Protein AF-A0A9E1WQJ3-F1 (afdb_monomer)

Solvent-accessible surface area (backbone atoms only — not comparable to full-atom values): 3527 Å² total; per-residue (Å²): 87,82,27,68,86,42,76,69,75,53,74,67,55,51,53,49,53,54,49,52,41,51,52,26,48,75,70,75,45,82,60,47,56,39,58,60,35,72,62,36,47,51,51,33,49,77,68,59,40,56,84,76,34,65,67,70,77,84,124

Sequence (59 aa):
MDLSRVTWIDSAGLAGLVRLLADARRLGGEFRLAGASETVRKALIFARLDALFPVEKTS

pLDDT: mean 88.11, std 12.35, range [42.97, 96.25]

Radius of gyration: 10.96 Å; Cα contacts (8 Å, |Δi|>4): 59; chains: 1; bounding box: 28×30×22 Å

Foldseek 3Di:
DECLVPPDDDPVRLVVLVVVQVVQVVVVHHDAYHNHDPRRVVVCVVVVVPVVHPHDDPD

Structure (mmCIF, N/CA/C/O backbone):
data_AF-A0A9E1WQJ3-F1
#
_entry.id   AF-A0A9E1WQJ3-F1
#
loop_
_atom_site.group_PDB
_atom_site.id
_atom_site.type_symbol
_atom_site.label_atom_id
_atom_site.label_alt_id
_atom_site.label_comp_id
_atom_site.label_asym_id
_atom_site.label_entity_id
_atom_site.label_seq_id
_atom_site.pdbx_PDB_ins_code
_atom_site.Cartn_x
_atom_site.Cartn_y
_atom_site.Cartn_z
_atom_site.occupancy
_atom_site.B_iso_or_equiv
_atom_site.auth_seq_id
_atom_site.auth_comp_id
_atom_site.auth_asym_id
_atom_site.auth_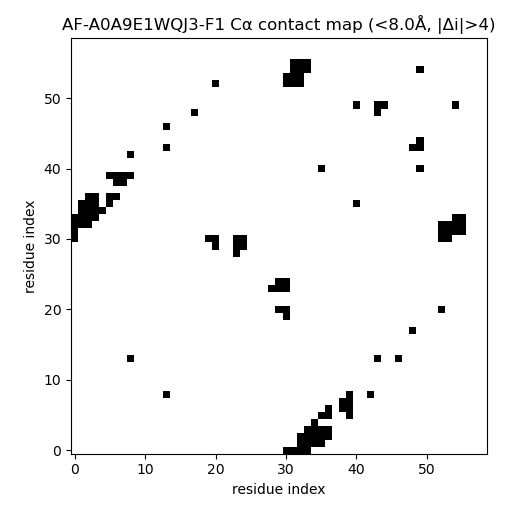atom_id
_atom_site.pdbx_PDB_model_num
ATOM 1 N N . MET A 1 1 ? -5.000 -6.110 5.059 1.00 90.44 1 MET A N 1
ATOM 2 C CA . MET A 1 1 ? -3.922 -5.520 5.878 1.00 90.44 1 MET A CA 1
ATOM 3 C C . MET A 1 1 ? -4.309 -4.099 6.238 1.00 90.44 1 MET A C 1
ATOM 5 O O . MET A 1 1 ? -4.658 -3.341 5.338 1.00 90.44 1 MET A O 1
ATOM 9 N N . ASP A 1 2 ? -4.281 -3.763 7.527 1.00 93.69 2 ASP A N 1
ATOM 10 C CA . ASP A 1 2 ? -4.488 -2.389 7.992 1.00 93.69 2 ASP A CA 1
ATOM 11 C C . ASP A 1 2 ? -3.166 -1.608 7.941 1.00 93.69 2 ASP A C 1
ATOM 13 O O . ASP A 1 2 ? -2.153 -2.045 8.487 1.00 93.69 2 ASP A O 1
ATOM 17 N N . LEU A 1 3 ? -3.189 -0.470 7.254 1.00 93.38 3 LEU A N 1
ATOM 18 C CA . LEU A 1 3 ? -2.075 0.453 7.063 1.00 93.38 3 LEU A CA 1
ATOM 19 C C . LEU A 1 3 ? -2.259 1.757 7.858 1.00 93.38 3 LEU A C 1
ATOM 21 O O . LEU A 1 3 ? -1.494 2.695 7.648 1.00 93.38 3 LEU A O 1
ATOM 25 N N . SER A 1 4 ? -3.222 1.820 8.786 1.00 94.25 4 SER A N 1
ATOM 26 C CA . SER A 1 4 ? -3.535 3.010 9.601 1.00 94.25 4 SER A CA 1
ATOM 27 C C . SER A 1 4 ? -2.336 3.597 10.353 1.00 94.25 4 SER A C 1
ATOM 29 O O . SER A 1 4 ? -2.274 4.803 10.579 1.00 94.25 4 SER A O 1
ATOM 31 N N . ARG A 1 5 ? -1.353 2.761 10.707 1.00 95.25 5 ARG A N 1
ATOM 32 C CA . ARG A 1 5 ? -0.115 3.168 11.396 1.00 95.25 5 ARG A CA 1
ATOM 33 C C . ARG A 1 5 ? 1.087 3.346 10.465 1.00 95.25 5 ARG A C 1
ATOM 35 O O . ARG A 1 5 ? 2.176 3.662 10.935 1.00 95.25 5 ARG A O 1
ATOM 42 N N . VAL A 1 6 ? 0.913 3.129 9.162 1.00 94.12 6 VAL A N 1
ATOM 43 C CA . VAL A 1 6 ? 1.982 3.229 8.164 1.00 94.12 6 VAL A CA 1
ATOM 44 C C . VAL A 1 6 ? 1.987 4.637 7.575 1.00 94.12 6 VAL A C 1
ATOM 46 O O . VAL A 1 6 ? 1.089 5.045 6.833 1.00 94.12 6 VAL A O 1
ATOM 49 N N . THR A 1 7 ? 3.025 5.397 7.908 1.00 93.12 7 THR A N 1
ATOM 50 C CA . THR A 1 7 ? 3.197 6.784 7.453 1.00 93.12 7 THR A CA 1
ATOM 51 C C . THR A 1 7 ? 4.019 6.894 6.170 1.00 93.12 7 THR A C 1
ATOM 53 O O . THR A 1 7 ? 3.906 7.890 5.457 1.00 93.12 7 THR A O 1
ATOM 56 N N . TRP A 1 8 ? 4.810 5.869 5.844 1.00 93.81 8 TRP A N 1
ATOM 57 C CA . TRP A 1 8 ? 5.676 5.833 4.669 1.00 93.81 8 TRP A CA 1
ATOM 58 C C . TRP A 1 8 ? 5.950 4.393 4.213 1.00 93.81 8 TRP A C 1
ATOM 60 O O . TRP A 1 8 ? 5.892 3.466 5.020 1.00 93.81 8 TRP A O 1
ATOM 70 N N . ILE A 1 9 ? 6.233 4.212 2.921 1.00 94.50 9 ILE A N 1
ATOM 71 C CA . ILE A 1 9 ? 6.573 2.922 2.313 1.00 94.50 9 ILE A CA 1
ATOM 72 C C . ILE A 1 9 ? 7.625 3.120 1.216 1.00 94.50 9 ILE A C 1
ATOM 74 O O . ILE A 1 9 ? 7.536 4.069 0.435 1.00 94.50 9 ILE A O 1
ATOM 78 N N . ASP A 1 10 ? 8.606 2.223 1.157 1.00 94.56 10 ASP A N 1
ATOM 79 C CA . ASP A 1 10 ? 9.661 2.198 0.143 1.00 94.56 10 ASP A CA 1
ATOM 80 C C . ASP A 1 10 ? 9.410 1.140 -0.940 1.00 94.56 10 ASP A C 1
ATOM 82 O O . ASP A 1 10 ? 8.398 0.437 -0.957 1.00 94.56 10 ASP A O 1
ATOM 86 N N . SER A 1 11 ? 10.361 1.010 -1.866 1.00 92.25 11 SER A N 1
ATOM 87 C CA . SER A 1 11 ? 10.317 0.004 -2.929 1.00 92.25 11 SER A CA 1
ATOM 88 C C . SER A 1 11 ? 10.273 -1.431 -2.394 1.00 92.25 11 SER A C 1
ATOM 90 O O . SER A 1 11 ? 9.579 -2.269 -2.974 1.00 92.25 11 SER A O 1
ATOM 92 N N . ALA A 1 12 ? 10.962 -1.722 -1.287 1.00 95.50 12 ALA A N 1
ATOM 93 C CA . ALA A 1 12 ? 10.975 -3.049 -0.678 1.00 95.50 12 ALA A CA 1
ATOM 94 C C . ALA A 1 12 ? 9.608 -3.402 -0.071 1.00 95.50 12 ALA A C 1
ATOM 96 O O . ALA A 1 12 ? 9.087 -4.495 -0.306 1.00 95.50 12 ALA A O 1
ATOM 97 N N . GLY A 1 13 ? 8.984 -2.459 0.636 1.00 94.19 13 GLY A N 1
ATOM 98 C CA . GLY A 1 13 ? 7.633 -2.597 1.166 1.00 94.19 13 GLY A CA 1
ATOM 99 C C . GLY A 1 13 ? 6.608 -2.817 0.056 1.00 94.19 13 GLY A C 1
ATOM 100 O O . GLY A 1 13 ? 5.792 -3.734 0.151 1.00 94.19 13 GLY A O 1
ATOM 101 N N . LEU A 1 14 ? 6.687 -2.048 -1.035 1.00 94.06 14 LEU A N 1
ATOM 102 C CA . LEU A 1 14 ? 5.808 -2.228 -2.197 1.00 94.06 14 LEU A CA 1
ATOM 103 C C . LEU A 1 14 ? 5.985 -3.614 -2.839 1.00 94.06 14 LEU A C 1
ATOM 105 O O . LEU A 1 14 ? 4.993 -4.288 -3.119 1.00 94.06 14 LEU A O 1
ATOM 109 N N . ALA A 1 15 ? 7.226 -4.079 -3.017 1.00 94.44 15 ALA A N 1
ATOM 110 C CA . ALA A 1 15 ? 7.504 -5.422 -3.532 1.00 94.44 15 ALA A CA 1
ATOM 111 C C . ALA A 1 15 ? 6.944 -6.522 -2.610 1.00 94.44 15 ALA A C 1
ATOM 113 O O . ALA A 1 15 ? 6.377 -7.509 -3.088 1.00 94.44 15 ALA A O 1
ATOM 114 N N . GLY A 1 16 ? 7.034 -6.323 -1.292 1.00 95.81 16 GLY A N 1
ATOM 115 C CA . GLY A 1 16 ? 6.422 -7.199 -0.294 1.00 95.81 16 GLY A CA 1
ATOM 116 C C . GLY A 1 16 ? 4.900 -7.279 -0.434 1.00 95.81 16 GLY A C 1
ATOM 117 O O . GLY A 1 16 ? 4.343 -8.376 -0.435 1.00 95.81 16 GLY A O 1
ATOM 118 N N . LEU A 1 17 ? 4.221 -6.145 -0.637 1.00 94.25 17 LEU A N 1
ATOM 119 C CA . LEU A 1 17 ? 2.770 -6.124 -0.864 1.00 94.25 17 LEU A CA 1
ATOM 120 C C . LEU A 1 17 ? 2.378 -6.897 -2.130 1.00 94.25 17 LEU A C 1
ATOM 122 O O . LEU A 1 17 ? 1.408 -7.656 -2.110 1.00 94.25 17 LEU A O 1
ATOM 126 N N . VAL A 1 18 ? 3.137 -6.746 -3.220 1.00 93.44 18 VAL A N 1
ATOM 127 C CA . VAL A 1 18 ? 2.905 -7.502 -4.465 1.00 93.44 18 VAL A CA 1
ATOM 128 C C . VAL A 1 18 ? 3.057 -9.004 -4.232 1.00 93.44 18 VAL A C 1
ATOM 130 O O . VAL A 1 18 ? 2.230 -9.785 -4.706 1.00 93.44 18 VAL A O 1
ATOM 133 N N . ARG A 1 19 ? 4.076 -9.417 -3.468 1.00 95.38 19 ARG A N 1
ATOM 134 C CA . ARG A 1 19 ? 4.291 -10.823 -3.105 1.00 95.38 19 ARG A CA 1
ATOM 135 C C . ARG A 1 19 ? 3.106 -11.381 -2.317 1.00 95.38 19 ARG A C 1
ATOM 137 O O . 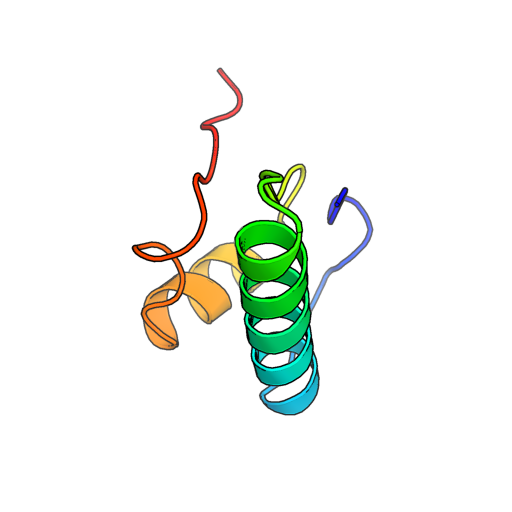ARG A 1 19 ? 2.582 -12.426 -2.686 1.00 95.38 19 ARG A O 1
ATOM 144 N N . LEU A 1 20 ? 2.643 -10.651 -1.300 1.00 94.44 20 LEU A N 1
ATOM 145 C CA . LEU A 1 20 ? 1.488 -11.043 -0.486 1.00 94.44 20 LEU A CA 1
ATOM 146 C C . LEU A 1 20 ? 0.211 -11.181 -1.323 1.00 94.44 20 LEU A C 1
ATOM 148 O O . LEU A 1 20 ? -0.537 -12.140 -1.146 1.00 94.44 20 LEU A O 1
ATOM 152 N N . LEU A 1 21 ? -0.023 -10.264 -2.265 1.00 92.75 21 LEU A N 1
ATOM 153 C CA . LEU A 1 21 ? -1.153 -10.353 -3.189 1.00 92.75 21 LEU A CA 1
ATOM 154 C C . LEU A 1 21 ? -1.060 -11.588 -4.093 1.00 92.75 21 LEU A C 1
ATOM 156 O O . LEU A 1 21 ? -2.060 -12.277 -4.297 1.00 92.75 21 LEU A O 1
ATOM 160 N N . ALA A 1 22 ? 0.124 -11.866 -4.642 1.00 93.19 22 ALA A N 1
ATOM 161 C CA . ALA A 1 22 ? 0.351 -13.036 -5.484 1.00 93.19 22 ALA A CA 1
ATOM 162 C C . ALA A 1 22 ? 0.137 -14.340 -4.702 1.00 93.19 22 ALA A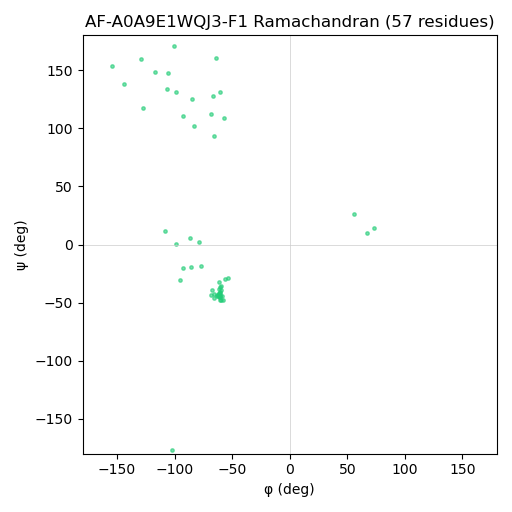 C 1
ATOM 164 O O . ALA A 1 22 ? -0.538 -15.245 -5.194 1.00 93.19 22 ALA A O 1
ATOM 165 N N . ASP A 1 23 ? 0.645 -14.414 -3.471 1.00 95.94 23 ASP A N 1
ATOM 166 C CA . ASP A 1 23 ? 0.469 -15.573 -2.599 1.00 95.94 23 ASP A CA 1
ATOM 167 C C . ASP A 1 23 ? -0.999 -15.767 -2.196 1.00 95.94 23 ASP A C 1
ATOM 169 O O . ASP A 1 23 ? -1.502 -16.888 -2.272 1.00 95.94 23 ASP A O 1
ATOM 173 N N . ALA A 1 24 ? -1.721 -14.692 -1.861 1.00 94.56 24 ALA A N 1
ATOM 174 C CA . ALA A 1 24 ? -3.153 -14.763 -1.571 1.00 94.56 24 ALA A CA 1
ATOM 175 C C . ALA A 1 24 ? -3.949 -15.296 -2.772 1.00 94.56 24 ALA A C 1
ATOM 177 O O . ALA A 1 24 ? -4.714 -16.247 -2.623 1.00 94.56 24 ALA A O 1
ATOM 178 N N . ARG A 1 25 ? -3.698 -14.764 -3.978 1.00 92.56 25 ARG A N 1
ATOM 179 C CA . ARG A 1 25 ? -4.340 -15.234 -5.219 1.00 92.56 25 ARG A CA 1
ATOM 180 C C . ARG A 1 25 ? -4.025 -16.698 -5.515 1.00 92.56 25 ARG A C 1
ATOM 182 O O . ARG A 1 25 ? -4.918 -17.444 -5.905 1.00 92.56 25 ARG A O 1
ATOM 189 N N . ARG A 1 26 ? -2.776 -17.12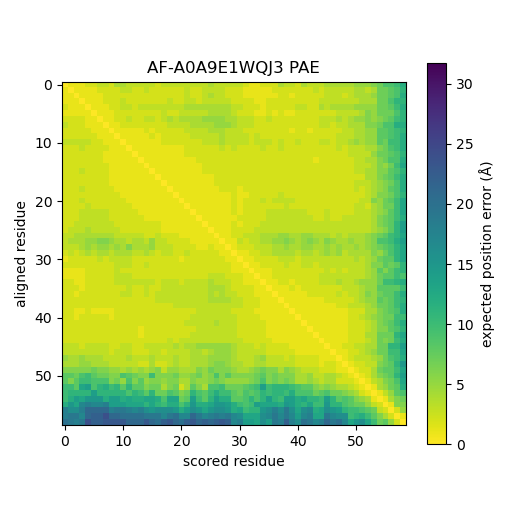8 -5.302 1.00 96.00 26 ARG A N 1
ATOM 190 C CA . ARG A 1 26 ? -2.354 -18.527 -5.485 1.00 96.00 26 ARG A CA 1
ATOM 191 C C . ARG A 1 26 ? -3.109 -19.482 -4.559 1.00 96.00 26 ARG A C 1
ATOM 193 O O . ARG A 1 26 ? -3.351 -20.623 -4.933 1.00 96.00 26 ARG A O 1
ATOM 200 N N . LEU A 1 27 ? -3.478 -19.015 -3.371 1.00 96.25 27 LEU A N 1
ATOM 201 C CA . LEU A 1 27 ? -4.270 -19.765 -2.397 1.00 96.25 27 LEU A CA 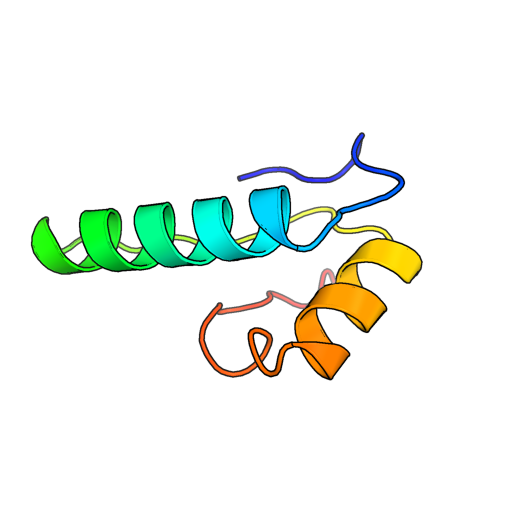1
ATOM 202 C C . LEU A 1 27 ? -5.789 -19.621 -2.615 1.00 96.25 27 LEU A C 1
ATOM 204 O O . LEU A 1 27 ? -6.561 -20.110 -1.797 1.00 96.25 27 LEU A O 1
ATOM 208 N N . GLY A 1 28 ? -6.228 -18.961 -3.695 1.00 94.56 28 GLY A N 1
ATOM 209 C CA . GLY A 1 28 ? -7.645 -18.707 -3.979 1.00 94.56 28 GLY A CA 1
ATOM 210 C C . GLY A 1 28 ? -8.282 -17.646 -3.076 1.00 94.56 28 GLY A C 1
ATOM 211 O O . GLY A 1 28 ? -9.503 -17.546 -3.018 1.00 94.56 28 GLY A O 1
ATOM 212 N N . GLY A 1 29 ? -7.468 -16.876 -2.354 1.00 91.19 29 GLY A N 1
ATOM 213 C CA . GLY A 1 29 ? -7.909 -15.829 -1.444 1.00 91.19 29 GLY A CA 1
ATOM 214 C C . GLY A 1 29 ? -7.804 -14.426 -2.034 1.00 91.19 29 GLY A C 1
ATOM 215 O O . GLY A 1 29 ? -7.193 -14.182 -3.077 1.00 91.19 29 GLY A O 1
ATOM 216 N N . GLU A 1 30 ? -8.368 -13.473 -1.300 1.00 88.94 30 GLU A N 1
ATOM 217 C CA . GLU A 1 30 ? -8.251 -12.049 -1.588 1.00 88.94 30 GLU A CA 1
ATOM 218 C C . GLU A 1 30 ? -7.302 -11.365 -0.604 1.00 88.94 30 GLU A C 1
ATOM 220 O O . GLU A 1 30 ? -7.238 -11.708 0.577 1.00 88.94 30 GLU A O 1
ATOM 225 N N . PHE A 1 31 ? -6.600 -10.337 -1.077 1.00 90.38 31 PHE A N 1
ATOM 226 C CA . PHE A 1 31 ? -5.780 -9.479 -0.234 1.00 90.38 31 PHE A CA 1
ATOM 227 C C . PHE A 1 31 ? -6.159 -8.017 -0.466 1.00 90.38 31 PHE A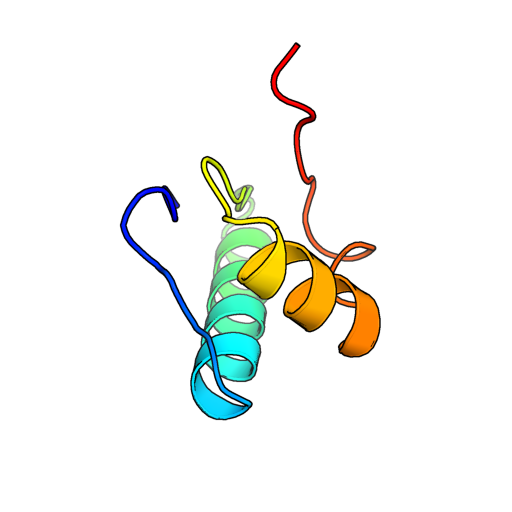 C 1
ATOM 229 O O . PHE A 1 31 ? -6.021 -7.493 -1.572 1.00 90.38 31 PHE A O 1
ATOM 236 N N . ARG A 1 32 ? -6.648 -7.362 0.592 1.00 90.38 32 ARG A N 1
ATOM 237 C CA . ARG A 1 32 ? -7.118 -5.969 0.574 1.00 90.38 32 ARG A CA 1
ATOM 238 C C . ARG A 1 32 ? -6.266 -5.093 1.487 1.00 90.38 32 ARG A C 1
ATOM 240 O O . ARG A 1 32 ? -5.784 -5.555 2.528 1.00 90.38 32 ARG A O 1
ATOM 247 N N . LEU A 1 33 ? -6.109 -3.827 1.117 1.00 91.88 33 LEU A N 1
ATOM 248 C CA . LEU A 1 33 ? -5.430 -2.805 1.914 1.00 91.88 33 LEU A CA 1
ATOM 249 C C . LEU A 1 33 ? -6.472 -1.847 2.499 1.00 91.88 33 LEU A C 1
ATOM 251 O O . LEU A 1 33 ? -7.355 -1.391 1.778 1.00 91.88 33 LEU A O 1
ATOM 255 N N . ALA A 1 34 ? -6.355 -1.528 3.785 1.00 92.06 34 ALA A N 1
ATOM 256 C CA . ALA A 1 34 ? -7.234 -0.598 4.491 1.00 92.06 34 ALA A CA 1
ATOM 257 C C . ALA A 1 34 ? -6.406 0.448 5.245 1.00 92.06 34 ALA A C 1
ATOM 259 O O . ALA A 1 34 ? -5.222 0.237 5.492 1.00 92.06 34 ALA A O 1
ATOM 260 N N . GLY A 1 35 ? -7.004 1.590 5.586 1.00 93.00 35 GLY A N 1
ATOM 261 C CA . GLY A 1 35 ? -6.371 2.575 6.473 1.00 93.00 35 GLY A CA 1
ATOM 262 C C . GLY A 1 35 ? -5.132 3.290 5.917 1.00 93.00 35 GLY A C 1
ATOM 263 O O . GLY A 1 35 ? -4.458 3.983 6.665 1.00 93.00 35 GLY A O 1
ATOM 2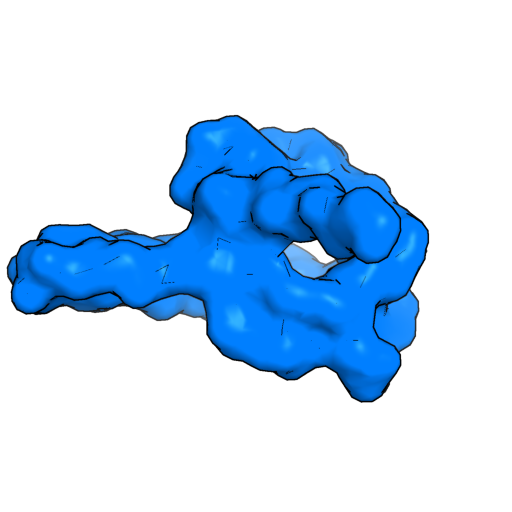64 N N . ALA A 1 36 ? -4.807 3.161 4.626 1.00 92.06 36 ALA A N 1
ATOM 265 C CA . ALA A 1 36 ? -3.611 3.789 4.061 1.00 92.06 36 ALA A CA 1
ATOM 266 C C . ALA A 1 36 ? -3.645 5.325 4.190 1.00 92.06 36 ALA A C 1
ATOM 268 O O . ALA A 1 36 ? -4.624 5.973 3.802 1.00 92.06 36 ALA A O 1
ATOM 269 N N . SER A 1 37 ? -2.556 5.922 4.677 1.00 93.38 37 SER A N 1
ATOM 270 C CA . SER A 1 37 ? -2.372 7.379 4.645 1.00 93.38 37 SER A CA 1
ATOM 271 C C . SER A 1 37 ? -2.289 7.897 3.202 1.00 93.38 37 SER A C 1
ATOM 273 O O . SER A 1 37 ? -2.022 7.136 2.269 1.00 93.38 37 SER A O 1
ATOM 275 N N . GLU A 1 38 ? -2.512 9.196 2.984 1.00 93.44 38 GLU A N 1
ATOM 276 C CA . GLU A 1 38 ? -2.451 9.783 1.637 1.00 93.44 38 GLU A CA 1
ATOM 277 C C . GLU A 1 38 ? -1.072 9.602 0.983 1.00 93.44 38 GLU A C 1
ATOM 279 O O . GLU A 1 38 ? -0.984 9.264 -0.198 1.00 93.44 38 GLU A O 1
ATOM 284 N N . THR A 1 39 ? 0.005 9.736 1.762 1.00 94.00 39 THR A N 1
ATOM 285 C CA . THR A 1 39 ? 1.381 9.477 1.317 1.00 94.00 39 THR A CA 1
ATOM 286 C C . THR A 1 39 ? 1.547 8.045 0.808 1.00 94.00 39 THR A C 1
ATOM 288 O O . THR A 1 39 ? 2.064 7.831 -0.288 1.00 94.00 39 THR A O 1
ATOM 291 N N . VAL A 1 40 ? 1.053 7.059 1.563 1.00 93.38 40 VAL A N 1
ATOM 292 C CA . VAL A 1 40 ? 1.121 5.643 1.172 1.00 93.38 40 VAL A CA 1
ATOM 293 C C . VAL A 1 40 ? 0.241 5.363 -0.049 1.00 93.38 40 VAL A C 1
ATOM 295 O O . VAL A 1 40 ? 0.668 4.645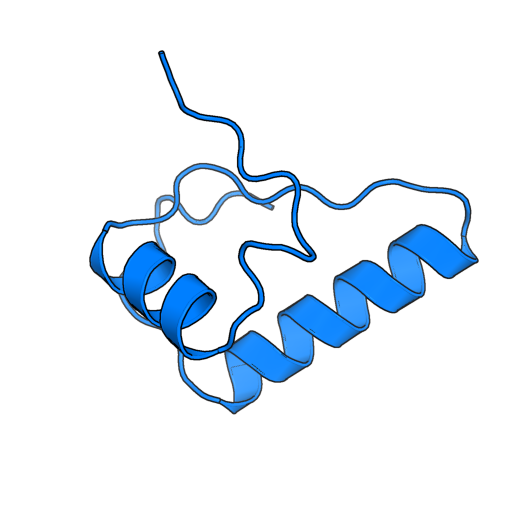 -0.951 1.00 93.38 40 VAL A O 1
ATOM 298 N N . ARG A 1 41 ? -0.949 5.973 -0.150 1.00 91.94 41 ARG A N 1
ATOM 299 C CA . ARG A 1 41 ? -1.799 5.859 -1.352 1.00 91.94 41 ARG A CA 1
ATOM 300 C C . ARG A 1 41 ? -1.107 6.414 -2.592 1.00 91.94 41 ARG A C 1
ATOM 302 O O . ARG A 1 41 ? -1.117 5.755 -3.626 1.00 91.94 41 ARG A O 1
ATOM 309 N N . LYS A 1 42 ? -0.470 7.584 -2.491 1.00 93.00 42 LYS A N 1
ATOM 310 C CA . LYS A 1 42 ? 0.310 8.175 -3.590 1.00 93.00 42 LYS A CA 1
ATOM 311 C C . LYS A 1 42 ? 1.440 7.245 -4.025 1.00 93.00 42 LYS A C 1
ATOM 313 O O . LYS A 1 42 ? 1.594 7.020 -5.220 1.00 93.00 42 LYS A O 1
ATOM 318 N N . ALA A 1 43 ? 2.170 6.646 -3.083 1.00 92.62 43 ALA A N 1
ATOM 319 C CA . ALA A 1 43 ? 3.212 5.667 -3.399 1.00 92.62 43 ALA A CA 1
ATOM 320 C C . ALA A 1 43 ? 2.657 4.436 -4.146 1.00 92.62 43 ALA A C 1
ATOM 322 O O . ALA A 1 43 ? 3.237 4.019 -5.148 1.00 92.62 43 ALA A O 1
ATOM 323 N N . LEU A 1 44 ? 1.507 3.900 -3.717 1.00 91.62 44 LEU A N 1
ATOM 324 C CA . LEU A 1 44 ? 0.830 2.791 -4.402 1.00 91.62 44 LEU A CA 1
ATOM 325 C C . LEU A 1 44 ? 0.407 3.165 -5.833 1.00 91.62 44 LEU A C 1
ATOM 327 O O . LEU A 1 44 ? 0.620 2.370 -6.746 1.00 91.62 44 LEU A O 1
ATOM 331 N N . ILE A 1 45 ? -0.135 4.370 -6.039 1.00 91.44 45 ILE A N 1
ATOM 332 C CA . ILE A 1 45 ? -0.534 4.880 -7.363 1.00 91.44 45 ILE A CA 1
ATOM 333 C C . ILE A 1 45 ? 0.688 5.071 -8.269 1.00 91.44 45 ILE A C 1
ATOM 335 O O . ILE A 1 45 ? 0.683 4.628 -9.416 1.00 91.44 45 ILE A O 1
ATOM 339 N N . PHE A 1 46 ? 1.766 5.681 -7.766 1.00 91.25 46 PHE A N 1
ATOM 340 C CA . PHE A 1 46 ? 3.000 5.858 -8.541 1.00 91.25 46 PHE A CA 1
ATOM 341 C C . PHE A 1 46 ? 3.612 4.521 -8.962 1.00 91.25 46 PHE A C 1
ATOM 343 O O . PHE A 1 46 ? 4.110 4.391 -10.078 1.00 91.25 46 PHE A O 1
ATOM 350 N N . ALA A 1 47 ? 3.518 3.511 -8.099 1.00 89.69 47 ALA A N 1
ATOM 351 C CA . ALA A 1 47 ? 3.942 2.150 -8.400 1.00 89.69 47 ALA A CA 1
ATOM 352 C C . ALA A 1 47 ? 2.928 1.358 -9.251 1.00 89.69 47 ALA A C 1
ATOM 354 O O . ALA A 1 47 ? 3.160 0.182 -9.528 1.00 89.69 47 ALA A O 1
ATOM 355 N N . ARG A 1 48 ? 1.814 1.980 -9.670 1.00 87.88 48 ARG A N 1
ATOM 356 C CA . ARG A 1 48 ? 0.704 1.362 -10.420 1.00 87.88 48 ARG A CA 1
ATOM 357 C C . ARG A 1 48 ? 0.085 0.145 -9.728 1.00 87.88 48 ARG A C 1
ATOM 359 O O . ARG A 1 48 ? -0.453 -0.752 -10.379 1.00 87.88 48 ARG A O 1
ATOM 366 N N . LEU A 1 49 ? 0.191 0.096 -8.404 1.00 87.88 49 LEU A N 1
ATOM 367 C CA . LEU A 1 49 ? -0.336 -0.981 -7.573 1.00 87.88 49 LEU A CA 1
ATOM 368 C C . LEU A 1 49 ? -1.802 -0.758 -7.199 1.00 87.88 49 LEU A C 1
ATOM 370 O O . LEU A 1 49 ? -2.496 -1.715 -6.869 1.00 87.88 49 LEU A O 1
ATOM 374 N N . ASP A 1 50 ? -2.300 0.468 -7.300 1.00 81.88 50 ASP A N 1
ATOM 375 C CA . ASP A 1 50 ? -3.711 0.814 -7.112 1.00 81.88 50 ASP A CA 1
ATOM 376 C C . ASP A 1 50 ? -4.655 0.025 -8.037 1.00 81.88 50 ASP A C 1
ATOM 378 O O . ASP A 1 50 ? -5.765 -0.303 -7.636 1.00 81.88 50 ASP A O 1
ATOM 382 N N . ALA A 1 51 ? -4.194 -0.363 -9.231 1.00 79.12 51 ALA A N 1
ATOM 383 C CA . ALA A 1 51 ? -4.939 -1.240 -10.138 1.00 79.12 51 ALA A CA 1
ATOM 384 C C . ALA A 1 51 ? -4.915 -2.728 -9.728 1.00 79.12 51 ALA A C 1
ATOM 386 O O . ALA A 1 51 ? -5.729 -3.520 -10.204 1.00 79.12 51 ALA A O 1
ATOM 387 N N . LEU A 1 52 ? -3.963 -3.136 -8.882 1.00 79.56 52 LEU A N 1
ATOM 388 C CA . LEU A 1 52 ? -3.787 -4.528 -8.453 1.00 79.56 52 LEU A CA 1
ATOM 389 C C . LEU A 1 52 ? -4.477 -4.825 -7.121 1.00 79.56 52 LEU A C 1
ATOM 391 O O . LEU A 1 52 ? -4.905 -5.963 -6.908 1.00 79.56 52 LEU A O 1
ATOM 395 N N . PHE A 1 53 ? -4.587 -3.826 -6.245 1.00 73.00 53 PHE A N 1
ATOM 396 C CA . PHE A 1 53 ? -5.273 -3.935 -4.962 1.00 73.00 53 PHE A CA 1
ATOM 397 C C . PHE A 1 53 ? -6.693 -3.369 -5.064 1.00 73.00 53 PHE A C 1
ATOM 399 O O . PHE A 1 53 ? -6.857 -2.229 -5.492 1.00 73.00 53 PHE A O 1
ATOM 406 N N . PRO A 1 54 ? -7.724 -4.089 -4.593 1.00 63.78 54 PRO A N 1
ATOM 407 C CA . PRO A 1 54 ? -9.016 -3.480 -4.309 1.00 63.78 54 PRO A CA 1
ATOM 408 C C . PRO A 1 54 ? -8.823 -2.497 -3.145 1.00 63.78 54 PRO A C 1
ATOM 410 O O . PRO A 1 54 ? -8.801 -2.892 -1.977 1.00 63.78 54 PRO A O 1
ATOM 413 N N . VAL A 1 55 ? -8.580 -1.222 -3.452 1.00 61.94 55 VAL A N 1
ATOM 414 C CA . VAL A 1 55 ? -8.523 -0.163 -2.441 1.00 61.94 55 VAL A CA 1
ATOM 415 C C . VAL A 1 55 ? -9.954 0.271 -2.179 1.00 61.94 55 VAL A C 1
ATOM 417 O O . VAL A 1 55 ? -10.541 1.010 -2.969 1.00 61.94 55 VAL A O 1
ATOM 420 N N . GLU A 1 56 ? -10.537 -0.192 -1.076 1.00 60.84 56 GLU A N 1
ATOM 421 C CA . GLU A 1 56 ? -11.846 0.312 -0.680 1.00 60.84 56 GLU A CA 1
ATOM 422 C C . GLU A 1 56 ? -11.731 1.786 -0.279 1.00 60.84 56 GLU A C 1
ATOM 424 O O . GLU A 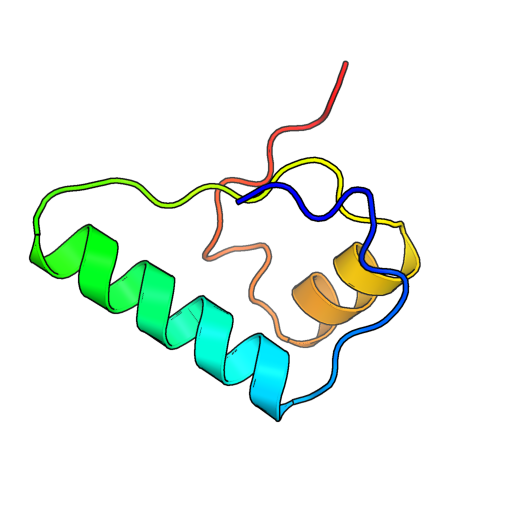1 56 ? -10.892 2.183 0.540 1.00 60.84 56 GLU A O 1
ATOM 429 N N . LYS A 1 57 ? -12.579 2.619 -0.890 1.00 49.47 57 LYS A N 1
ATOM 430 C CA . LYS A 1 57 ? -12.832 3.963 -0.384 1.00 49.47 57 LYS A CA 1
ATOM 431 C C . LYS A 1 57 ? -13.575 3.800 0.931 1.00 49.47 57 LYS A C 1
ATOM 433 O O . LYS A 1 57 ? -14.721 3.365 0.939 1.00 49.47 57 LYS A O 1
ATOM 438 N N . THR A 1 58 ? -12.925 4.162 2.029 1.00 47.56 58 THR A N 1
ATOM 439 C CA . THR A 1 58 ? -13.637 4.478 3.265 1.00 47.56 58 THR A CA 1
ATOM 440 C C . THR A 1 58 ? -14.626 5.597 2.923 1.00 47.56 58 THR A C 1
ATOM 442 O O . THR A 1 58 ? -14.187 6.685 2.545 1.00 47.56 58 THR A O 1
ATOM 445 N N . SER A 1 59 ? -15.925 5.270 2.908 1.00 42.97 59 SER A N 1
ATOM 446 C CA . SER A 1 59 ? -17.017 6.255 2.872 1.00 42.97 59 SER A CA 1
ATOM 447 C C . SER A 1 59 ? -17.206 6.866 4.252 1.00 42.97 59 SER A C 1
ATOM 449 O O . SER A 1 59 ? -16.877 6.165 5.237 1.00 42.97 59 SER A O 1
#

Nearest PDB structures (foldseek):
  1til-assembly1_B  TM=8.948E-01  e=6.446E-02  Geobacillus stearothermophilus
  3llo-assembly1_A  TM=8.951E-01  e=6.446E-02  Rattus norvegicus
  5eux-assembly1_A  TM=9.079E-01  e=8.525E-02  Rattus norvegicus
  6zy2-assembly1_B  TM=7.911E-01  e=4.874E-02  Escherichia coli
  6ki2-assembly1_B  TM=8.304E-01  e=6.469E-01  Synechocystis sp. PCC 6803

Mean predicted aligned error: 4.1 Å

Secondary structure (DSSP, 8-state):
-B-TT-----HHHHHHHHHHHHHHHHTT----BBS--HHHHHHHHHTT-TTTS-B----